Protein AF-A0A4U8SHN8-F1 (afdb_monomer_lite)

pLDDT: mean 81.87, std 11.98, range [60.62, 97.56]

Secondary structure (DSSP, 8-state):
-HHHHHHHHHHHHHHHTTS-S-----------PPP----PPPPPPPP-SSHHHHHHHHHHHHHHHHHHHHHHT-

Radius of gyration: 33.91 Å; chains: 1; bounding box: 48×17×95 Å

Foldseek 3Di:
DVVVVVVVVVVVVVCVVVPPDPPPPPPPPPDPDDDDPPDDQDDQQDDDPDPVSVVVNVVSVVVVVVVVCVSVVD

Structure (mmCIF, N/CA/C/O backbone):
data_AF-A0A4U8SHN8-F1
#
_entry.id   AF-A0A4U8SHN8-F1
#
loop_
_atom_site.group_PDB
_atom_site.id
_atom_site.type_symbol
_atom_site.label_atom_id
_atom_site.label_alt_id
_atom_site.label_comp_id
_atom_site.label_asym_id
_atom_site.label_entity_id
_atom_site.label_seq_id
_atom_site.pdbx_PDB_ins_code
_atom_site.Cartn_x
_atom_site.Cartn_y
_atom_site.Cartn_z
_atom_site.occupancy
_atom_site.B_iso_or_equiv
_atom_site.auth_seq_id
_atom_site.auth_comp_id
_atom_site.auth_asym_id
_atom_site.auth_atom_id
_atom_site.pdbx_PDB_model_num
ATOM 1 N N . MET A 1 1 ? 26.027 6.090 -73.926 1.00 62.41 1 MET A N 1
ATOM 2 C CA . MET A 1 1 ? 24.988 6.872 -73.213 1.00 62.41 1 MET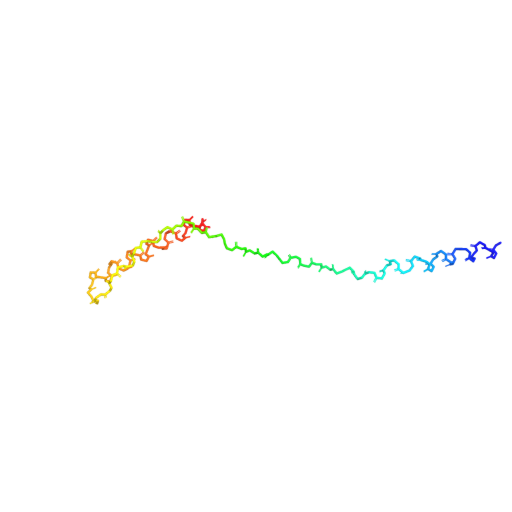 A CA 1
ATOM 3 C C . MET A 1 1 ? 23.774 6.019 -72.847 1.00 62.41 1 MET A C 1
ATOM 5 O O . MET A 1 1 ? 23.460 5.947 -71.669 1.00 62.41 1 MET A O 1
ATOM 9 N N . ILE A 1 2 ? 23.154 5.302 -73.793 1.00 69.50 2 ILE A N 1
ATOM 10 C CA . ILE A 1 2 ? 21.940 4.491 -73.546 1.00 69.50 2 ILE A CA 1
ATOM 11 C C . ILE A 1 2 ? 22.162 3.339 -72.541 1.00 69.50 2 ILE A C 1
ATOM 13 O O . ILE A 1 2 ? 21.362 3.172 -71.625 1.00 69.50 2 ILE A O 1
ATOM 17 N N . SER A 1 3 ? 23.277 2.602 -72.626 1.00 71.06 3 SER A N 1
ATOM 18 C CA . SER A 1 3 ? 23.548 1.480 -71.703 1.00 71.06 3 SER A CA 1
ATOM 19 C C . SER A 1 3 ? 23.749 1.903 -70.243 1.00 71.06 3 SER A C 1
ATOM 21 O O . SER A 1 3 ? 23.395 1.157 -69.339 1.00 71.06 3 SER A O 1
ATOM 23 N N . PHE A 1 4 ? 24.274 3.110 -70.008 1.00 74.81 4 PHE A N 1
ATOM 24 C CA . PHE A 1 4 ? 24.495 3.649 -68.660 1.00 74.81 4 PHE A CA 1
ATOM 25 C C . PHE A 1 4 ? 23.179 4.103 -68.008 1.00 74.81 4 PHE A C 1
ATOM 27 O O . PHE A 1 4 ? 22.972 3.944 -66.807 1.00 74.81 4 PHE A O 1
ATOM 34 N N . ALA A 1 5 ? 22.249 4.617 -68.818 1.00 78.94 5 ALA A N 1
ATOM 35 C CA . ALA A 1 5 ? 20.907 4.964 -68.362 1.00 78.94 5 ALA A CA 1
ATOM 36 C C . ALA A 1 5 ? 20.093 3.712 -67.987 1.00 78.94 5 ALA A C 1
ATOM 38 O O . ALA A 1 5 ? 19.381 3.715 -66.983 1.00 78.94 5 ALA A O 1
ATOM 39 N N . LEU A 1 6 ? 20.249 2.618 -68.742 1.00 83.19 6 LEU A N 1
ATOM 40 C CA . LEU A 1 6 ? 19.558 1.354 -68.476 1.00 83.19 6 LEU A CA 1
ATOM 41 C C . LEU A 1 6 ? 20.031 0.690 -67.173 1.00 83.19 6 LEU A C 1
ATOM 43 O O . LEU A 1 6 ? 19.207 0.217 -66.390 1.00 83.19 6 LEU A O 1
ATOM 47 N N . SER A 1 7 ? 21.342 0.700 -66.898 1.00 79.44 7 SER A N 1
ATOM 48 C CA . SER A 1 7 ? 21.881 0.166 -65.641 1.00 79.44 7 SER A CA 1
ATOM 49 C C . SER A 1 7 ? 21.406 0.961 -64.425 1.00 79.44 7 SER A C 1
ATOM 51 O O . SER A 1 7 ? 21.088 0.377 -63.393 1.00 79.44 7 SER A O 1
ATOM 53 N N . MET A 1 8 ? 21.300 2.286 -64.549 1.00 80.44 8 MET A N 1
ATOM 54 C CA . MET A 1 8 ? 20.837 3.148 -63.459 1.00 80.44 8 MET A CA 1
ATOM 55 C C . MET A 1 8 ? 19.343 2.947 -63.158 1.00 80.44 8 MET A C 1
ATOM 57 O O . MET A 1 8 ? 18.947 2.923 -61.993 1.00 80.44 8 MET A O 1
ATOM 61 N N . ALA A 1 9 ? 18.524 2.721 -64.189 1.00 82.62 9 ALA A N 1
ATOM 62 C CA . ALA A 1 9 ? 17.104 2.411 -64.028 1.00 82.62 9 ALA A CA 1
ATOM 63 C C . ALA A 1 9 ? 16.875 1.058 -63.327 1.00 82.62 9 ALA A C 1
ATOM 65 O O . ALA A 1 9 ? 16.052 0.968 -62.418 1.00 82.62 9 ALA A O 1
ATOM 66 N N . LEU A 1 10 ? 17.639 0.024 -63.696 1.00 80.50 10 LEU A N 1
ATOM 67 C CA . LEU A 1 10 ? 17.555 -1.306 -63.076 1.00 80.50 10 LEU A CA 1
ATOM 68 C C . LEU A 1 10 ? 17.912 -1.280 -61.586 1.00 80.50 10 LEU A C 1
ATOM 70 O O . LEU A 1 10 ? 17.218 -1.896 -60.778 1.00 80.50 10 LEU A O 1
ATOM 74 N N . VAL A 1 11 ? 18.952 -0.530 -61.213 1.00 79.75 11 VAL A N 1
ATOM 75 C CA . VAL A 1 11 ? 19.327 -0.344 -59.805 1.00 79.75 11 VAL A CA 1
ATOM 76 C C . VAL A 1 11 ? 18.206 0.368 -59.046 1.00 79.75 11 VAL A C 1
ATOM 78 O O . VAL A 1 11 ? 17.815 -0.093 -57.979 1.00 79.75 11 VAL A O 1
ATOM 81 N N . GLY A 1 12 ? 17.620 1.426 -59.614 1.00 78.12 12 GLY A N 1
ATOM 82 C CA . GLY A 1 12 ? 16.506 2.146 -58.991 1.00 78.12 12 GLY A CA 1
ATOM 83 C C . GLY A 1 12 ? 15.321 1.240 -58.640 1.00 78.12 12 GLY A C 1
ATOM 84 O O . GLY A 1 12 ? 14.831 1.299 -57.514 1.00 78.12 12 GLY A O 1
ATOM 85 N N . VAL A 1 13 ? 14.914 0.351 -59.554 1.00 78.25 13 VAL A N 1
ATOM 86 C CA . VAL A 1 13 ? 13.794 -0.589 -59.342 1.00 78.25 13 VAL A CA 1
ATOM 87 C C . VAL A 1 13 ? 14.093 -1.605 -58.232 1.00 78.25 13 VAL A C 1
ATOM 89 O O . VAL A 1 13 ? 13.202 -1.932 -57.448 1.00 78.25 13 VAL A O 1
ATOM 92 N N . TYR A 1 14 ? 15.346 -2.053 -58.100 1.00 74.69 14 TYR A N 1
ATOM 93 C CA . TYR A 1 14 ? 15.754 -2.994 -57.049 1.00 74.69 14 TYR A CA 1
ATOM 94 C C . TYR A 1 14 ? 15.638 -2.416 -55.628 1.00 74.69 14 TYR A C 1
ATOM 96 O O . TYR A 1 14 ? 15.342 -3.154 -54.689 1.00 74.69 14 TYR A O 1
ATOM 104 N N . PHE A 1 15 ? 15.827 -1.104 -55.450 1.00 69.62 15 PHE A N 1
ATOM 105 C CA . PHE A 1 15 ? 15.773 -0.471 -54.125 1.00 69.62 15 PHE A CA 1
ATOM 106 C C . PHE A 1 15 ? 14.354 -0.082 -53.669 1.00 69.62 15 PHE A C 1
ATOM 108 O O . PHE A 1 15 ? 14.141 0.098 -52.468 1.00 69.62 15 PHE A O 1
ATOM 115 N N . VAL A 1 16 ? 13.359 -0.028 -54.568 1.00 72.06 16 VAL A N 1
ATOM 116 C CA . VAL A 1 16 ? 11.963 0.317 -54.207 1.00 72.06 16 VAL A CA 1
ATOM 117 C C . VAL A 1 16 ? 11.333 -0.734 -53.283 1.00 72.06 16 VAL A C 1
ATOM 119 O O . VAL A 1 16 ? 10.576 -0.394 -52.376 1.00 72.06 16 VAL A O 1
ATOM 122 N N . GLY A 1 17 ? 11.697 -2.011 -53.446 1.00 64.75 17 GLY A N 1
ATOM 123 C CA . GLY A 1 17 ? 11.171 -3.112 -52.630 1.00 64.75 17 GLY A CA 1
ATOM 124 C C . GLY A 1 17 ? 11.662 -3.133 -51.176 1.00 64.75 17 GLY A C 1
ATOM 125 O O . GLY A 1 17 ? 11.071 -3.813 -50.343 1.00 64.75 17 GLY A O 1
ATOM 126 N N . CYS A 1 18 ? 12.725 -2.394 -50.835 1.00 65.50 18 CYS 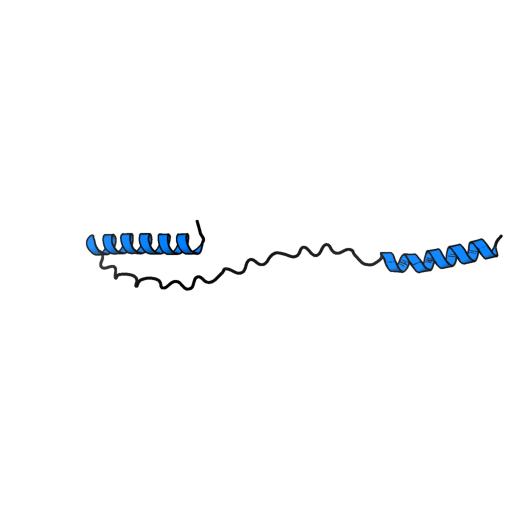A N 1
ATOM 127 C CA . CYS A 1 18 ? 13.271 -2.386 -49.472 1.00 65.50 18 CYS A CA 1
ATOM 128 C C . CYS A 1 18 ? 12.610 -1.322 -48.569 1.00 65.50 18 CYS A C 1
ATOM 130 O O . CYS A 1 18 ? 12.686 -1.415 -47.344 1.00 65.50 18 CYS A O 1
ATOM 132 N N . ALA A 1 19 ? 11.912 -0.347 -49.164 1.00 63.41 19 ALA A N 1
ATOM 133 C CA . ALA A 1 19 ? 11.195 0.716 -48.455 1.00 63.41 19 ALA A CA 1
ATOM 134 C C . ALA A 1 19 ? 9.757 0.334 -48.047 1.00 63.41 19 ALA A C 1
ATOM 136 O O . ALA A 1 19 ? 9.113 1.075 -47.310 1.00 63.41 19 ALA A O 1
ATOM 137 N N . SER A 1 20 ? 9.239 -0.816 -48.494 1.00 64.81 20 SER A N 1
ATOM 138 C CA . SER A 1 20 ? 7.845 -1.227 -48.263 1.00 64.81 20 SER A CA 1
ATOM 139 C C . SER A 1 20 ? 7.589 -1.869 -46.897 1.00 64.81 20 SER A C 1
ATOM 141 O O . SER A 1 20 ? 6.497 -2.388 -46.661 1.00 64.81 20 SER A O 1
ATOM 143 N N . LYS A 1 21 ? 8.572 -1.880 -45.989 1.00 67.50 21 LYS A N 1
ATOM 144 C CA . LYS A 1 21 ? 8.342 -2.355 -44.622 1.00 67.50 21 LYS A CA 1
ATOM 145 C C . LYS A 1 21 ? 7.525 -1.284 -43.896 1.00 67.50 21 LYS A C 1
ATOM 147 O O . LYS A 1 21 ? 8.025 -0.169 -43.759 1.00 67.50 21 LYS A O 1
ATOM 152 N N . PRO A 1 22 ? 6.294 -1.573 -43.438 1.00 64.25 22 PRO A N 1
ATOM 153 C CA . PRO A 1 22 ? 5.557 -0.608 -42.643 1.00 64.25 22 PRO A CA 1
ATOM 154 C C . PRO A 1 22 ? 6.375 -0.324 -41.384 1.00 64.25 22 PRO A C 1
ATOM 156 O O . PRO A 1 22 ? 6.669 -1.235 -40.612 1.00 64.25 22 PRO A O 1
ATOM 159 N N . THR A 1 23 ? 6.765 0.933 -41.183 1.00 60.62 23 THR A N 1
ATOM 160 C CA . THR A 1 23 ? 7.365 1.403 -39.933 1.00 60.62 23 THR A CA 1
ATOM 161 C C . THR A 1 23 ? 6.264 1.420 -38.877 1.00 60.62 23 THR A C 1
ATOM 163 O O . THR A 1 23 ? 5.682 2.462 -38.577 1.00 60.62 23 THR A O 1
ATOM 166 N N . TYR A 1 24 ? 5.890 0.249 -38.366 1.00 63.72 24 TYR A N 1
ATOM 167 C CA . TYR A 1 24 ? 4.962 0.166 -37.253 1.00 63.72 24 TYR A CA 1
ATOM 168 C C . TYR A 1 24 ? 5.664 0.793 -36.045 1.00 63.72 24 TYR A C 1
ATOM 170 O O . TYR A 1 24 ? 6.706 0.326 -35.585 1.00 63.72 24 TYR A O 1
ATOM 178 N N . LYS A 1 25 ? 5.121 1.906 -35.549 1.00 63.47 25 LYS A N 1
ATOM 179 C CA . LYS A 1 25 ? 5.480 2.407 -34.225 1.00 63.47 25 LYS A CA 1
ATOM 180 C C . LYS A 1 25 ? 4.945 1.367 -33.248 1.00 63.47 25 LYS A C 1
ATOM 182 O O . LYS A 1 25 ? 3.749 1.348 -32.977 1.00 63.47 25 LYS A O 1
ATOM 187 N N . VAL A 1 26 ? 5.793 0.439 -32.803 1.00 67.81 26 VAL A N 1
ATOM 188 C CA . VAL A 1 26 ? 5.445 -0.416 -31.665 1.00 67.81 26 VAL A CA 1
ATOM 189 C C . VAL A 1 26 ? 5.328 0.528 -30.48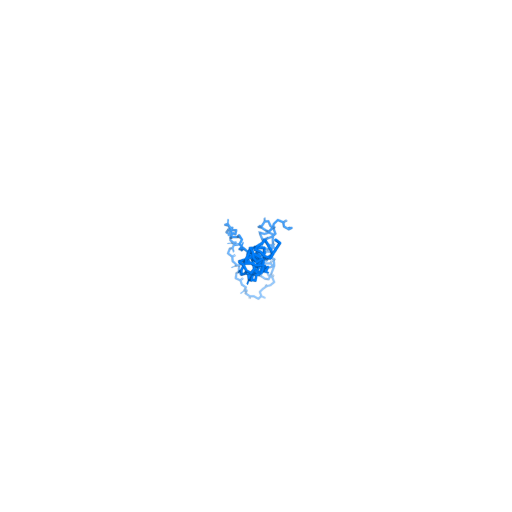2 1.00 67.81 26 VAL A C 1
ATOM 191 O O . VAL A 1 26 ? 6.334 0.929 -29.902 1.00 67.81 26 VAL A O 1
ATOM 194 N N . GLU A 1 27 ? 4.110 0.938 -30.151 1.00 70.00 27 GLU A N 1
ATOM 195 C CA . GLU A 1 27 ? 3.847 1.525 -28.849 1.00 70.00 27 GLU A CA 1
ATOM 196 C C . GLU A 1 27 ? 4.011 0.400 -27.834 1.00 70.00 27 GLU A C 1
ATOM 198 O O . GLU A 1 27 ? 3.102 -0.396 -27.587 1.00 70.00 27 GLU A O 1
ATOM 203 N N . VAL A 1 28 ? 5.229 0.274 -27.308 1.00 72.75 28 VAL A N 1
ATOM 204 C CA . VAL A 1 28 ? 5.504 -0.604 -26.180 1.00 72.75 28 VAL A CA 1
ATOM 205 C C . VAL A 1 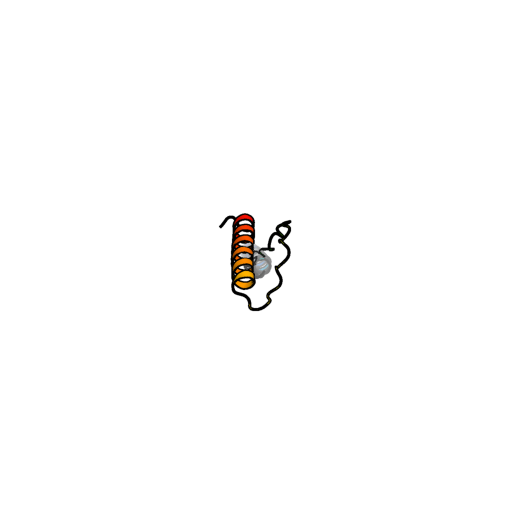28 ? 4.737 -0.016 -25.005 1.00 72.75 28 VAL A C 1
ATOM 207 O O . VAL A 1 28 ? 5.152 0.970 -24.405 1.00 72.75 28 VAL A O 1
ATOM 210 N N . LYS A 1 29 ? 3.567 -0.587 -24.717 1.00 72.75 29 LYS A N 1
ATOM 211 C CA . LYS A 1 29 ? 2.833 -0.259 -23.501 1.00 72.75 29 LYS A CA 1
ATOM 212 C C . LYS A 1 29 ? 3.634 -0.787 -22.325 1.00 72.75 29 LYS A C 1
ATOM 214 O O . LYS A 1 29 ? 3.833 -1.995 -22.203 1.00 72.75 29 LYS A O 1
ATOM 219 N N . GLU A 1 30 ? 4.082 0.117 -21.467 1.00 76.56 30 GLU A N 1
ATOM 220 C CA . GLU A 1 30 ? 4.665 -0.256 -20.188 1.00 76.56 30 GLU A CA 1
ATOM 221 C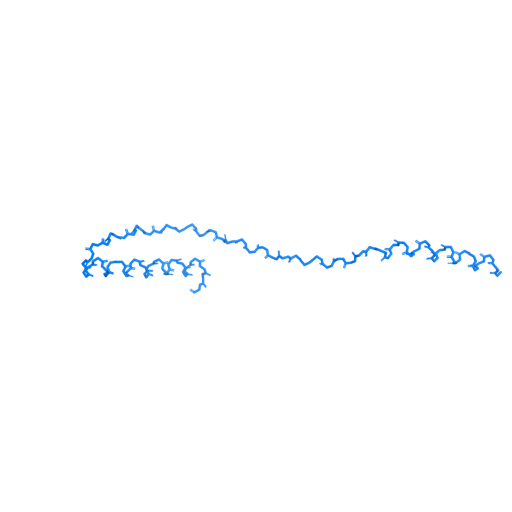 C . GLU A 1 30 ? 3.595 -0.969 -19.357 1.00 76.56 30 GLU A C 1
ATOM 223 O O . GLU A 1 30 ? 2.582 -0.391 -18.962 1.00 76.56 30 GLU A O 1
ATOM 228 N N . VAL A 1 31 ? 3.791 -2.269 -19.142 1.00 75.94 31 VAL A N 1
ATOM 229 C CA . VAL A 1 31 ? 2.938 -3.056 -18.257 1.00 75.94 31 VAL A CA 1
ATOM 230 C C . VAL A 1 31 ? 3.477 -2.864 -16.847 1.00 75.94 31 VAL A C 1
ATOM 232 O O . VAL A 1 31 ? 4.442 -3.511 -16.448 1.00 75.94 31 VAL A O 1
ATOM 235 N N . LEU A 1 32 ? 2.868 -1.945 -16.098 1.00 76.94 32 LEU A N 1
ATOM 236 C CA . LEU A 1 32 ? 3.159 -1.770 -14.679 1.00 76.94 32 LEU A CA 1
ATOM 237 C C . LEU A 1 32 ? 2.616 -2.986 -13.924 1.00 76.94 32 LEU A C 1
ATOM 239 O O . LEU A 1 32 ? 1.410 -3.130 -13.721 1.00 76.94 32 LEU A O 1
ATOM 243 N N . ILE A 1 33 ? 3.513 -3.893 -13.545 1.00 73.94 33 ILE A N 1
ATOM 244 C CA . ILE A 1 33 ? 3.163 -5.037 -12.708 1.00 73.94 33 ILE A CA 1
ATOM 245 C C . ILE A 1 33 ? 3.140 -4.533 -11.261 1.00 73.94 33 ILE A C 1
ATOM 247 O O . ILE A 1 33 ? 4.162 -4.028 -10.791 1.00 73.94 33 ILE A O 1
ATOM 251 N N . PRO A 1 34 ? 2.014 -4.652 -10.537 1.00 71.19 34 PRO A N 1
ATOM 252 C CA . PRO A 1 34 ? 1.962 -4.239 -9.145 1.00 71.19 34 PRO A CA 1
ATOM 253 C C . PRO A 1 34 ? 2.950 -5.083 -8.339 1.00 71.19 34 PRO A C 1
ATOM 255 O O . PRO A 1 34 ? 2.867 -6.314 -8.299 1.00 71.19 34 PRO A O 1
ATOM 258 N N . ILE A 1 35 ? 3.908 -4.410 -7.709 1.00 70.25 35 ILE A N 1
ATOM 259 C CA . ILE A 1 35 ? 4.837 -5.036 -6.773 1.00 70.25 35 ILE A CA 1
ATOM 260 C C . ILE A 1 35 ? 4.013 -5.549 -5.594 1.00 70.25 35 ILE A C 1
ATOM 262 O O . ILE A 1 35 ? 3.338 -4.781 -4.911 1.00 70.25 35 ILE A O 1
ATOM 266 N N . LYS A 1 36 ? 4.037 -6.864 -5.363 1.00 72.00 36 LYS A N 1
ATOM 267 C CA . LYS A 1 36 ? 3.432 -7.439 -4.161 1.00 72.00 36 LYS A CA 1
ATOM 268 C C . LYS A 1 36 ? 4.254 -6.984 -2.962 1.00 72.00 36 LYS A C 1
ATOM 270 O O . LYS A 1 36 ? 5.413 -7.373 -2.833 1.00 72.00 36 LYS A O 1
ATOM 275 N N . CYS A 1 37 ? 3.659 -6.194 -2.079 1.00 75.62 37 CYS A N 1
ATOM 276 C CA . CYS A 1 37 ? 4.268 -5.938 -0.786 1.00 75.62 37 CYS A CA 1
ATOM 277 C C . CYS A 1 37 ? 4.118 -7.179 0.096 1.00 75.62 37 CYS A C 1
ATOM 279 O O . CYS A 1 37 ? 3.004 -7.632 0.356 1.00 75.62 37 CYS A O 1
ATOM 281 N N . ASN A 1 38 ? 5.245 -7.736 0.543 1.00 73.50 38 ASN A N 1
ATOM 282 C CA . ASN A 1 38 ? 5.281 -8.785 1.563 1.00 73.50 38 ASN A CA 1
ATOM 283 C C . ASN A 1 38 ? 4.994 -8.154 2.931 1.00 73.50 38 ASN A C 1
ATOM 285 O O . ASN A 1 38 ? 5.905 -7.944 3.727 1.00 73.50 38 ASN A O 1
ATOM 289 N N . LEU A 1 39 ? 3.737 -7.781 3.161 1.00 76.62 39 LEU A N 1
ATOM 290 C CA . LEU A 1 39 ? 3.277 -7.179 4.407 1.00 76.62 39 LEU A CA 1
ATOM 291 C C . LEU A 1 39 ? 2.186 -8.061 5.002 1.00 76.62 39 LEU A C 1
ATOM 293 O O . LEU A 1 39 ? 1.240 -8.454 4.317 1.00 76.62 39 LEU A O 1
ATOM 297 N N . GLU A 1 40 ? 2.323 -8.368 6.285 1.00 84.56 40 GLU A N 1
ATOM 298 C CA . GLU A 1 40 ? 1.295 -9.074 7.036 1.00 84.56 40 GLU A CA 1
ATOM 299 C C . GLU A 1 40 ? 0.224 -8.071 7.466 1.00 84.56 40 GLU A C 1
ATOM 301 O O . GLU A 1 40 ? 0.505 -7.112 8.188 1.00 84.56 40 GLU A O 1
ATOM 306 N N . LEU A 1 41 ? -1.015 -8.272 7.009 1.00 88.88 41 LEU A N 1
ATOM 307 C CA . LEU A 1 41 ? -2.134 -7.490 7.520 1.00 88.88 41 LEU A CA 1
ATOM 308 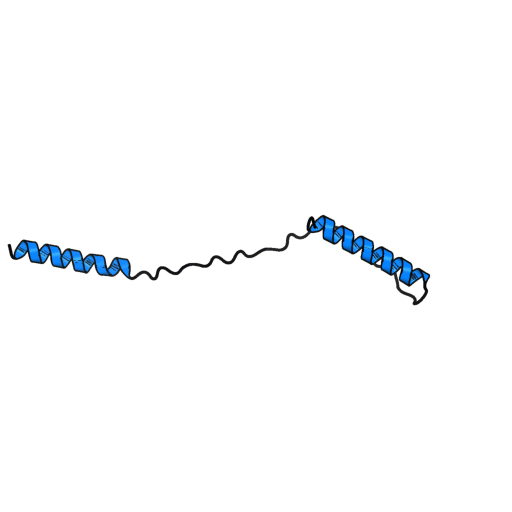C C . LEU A 1 41 ? -2.526 -8.001 8.913 1.00 88.88 41 LEU A C 1
ATOM 310 O O . LEU A 1 41 ? -2.626 -9.216 9.111 1.00 88.88 41 LEU A O 1
ATOM 314 N N . PRO A 1 42 ? -2.813 -7.097 9.867 1.00 92.44 42 PRO A N 1
ATOM 315 C CA . PRO A 1 42 ? -3.367 -7.498 11.151 1.00 92.44 42 PRO A CA 1
ATOM 316 C C . PRO A 1 42 ? -4.726 -8.184 10.957 1.00 92.44 42 PRO A C 1
ATOM 318 O O . PRO A 1 42 ? -5.431 -7.957 9.972 1.00 92.44 42 PRO A O 1
ATOM 321 N N . GLN A 1 43 ? -5.128 -9.024 11.911 1.00 94.69 43 GLN A N 1
ATOM 322 C CA . GLN A 1 43 ? -6.435 -9.673 11.850 1.00 94.69 43 GLN A CA 1
ATOM 323 C C . GLN A 1 43 ? -7.549 -8.635 12.044 1.00 94.69 43 GLN A C 1
ATOM 325 O O . GLN A 1 43 ? -7.529 -7.859 13.001 1.00 94.69 43 GLN A O 1
ATOM 330 N N . LYS A 1 44 ? -8.544 -8.640 11.150 1.00 95.62 44 LYS A N 1
ATOM 331 C CA . LYS A 1 44 ? -9.701 -7.749 11.258 1.00 95.62 44 LYS A CA 1
ATOM 332 C C . LYS A 1 44 ? -10.489 -8.055 12.544 1.00 95.62 44 LYS A C 1
ATOM 334 O O . LYS A 1 44 ? -10.924 -9.198 12.709 1.00 95.62 44 LYS A O 1
ATOM 339 N N . PRO A 1 45 ? -10.715 -7.063 13.427 1.00 96.12 45 PRO A N 1
ATOM 340 C CA . PRO A 1 45 ? -11.497 -7.268 14.639 1.00 96.12 45 PRO A CA 1
ATOM 341 C C . PRO A 1 45 ? -12.972 -7.533 14.308 1.00 96.12 45 PRO A C 1
ATOM 343 O O . PRO A 1 45 ? -13.491 -7.088 13.280 1.00 96.12 45 PRO A O 1
ATOM 346 N N . LYS A 1 46 ? -13.651 -8.280 15.184 1.00 95.75 46 LYS A N 1
ATOM 347 C CA . LYS A 1 46 ? -15.068 -8.623 15.027 1.00 95.75 46 LYS A CA 1
ATOM 348 C C . LYS A 1 46 ? -15.941 -7.408 15.338 1.00 95.75 46 LYS A C 1
ATOM 350 O O . LYS A 1 46 ? -15.785 -6.777 16.377 1.00 95.75 46 LYS A O 1
ATOM 355 N N . GLU A 1 47 ? -16.891 -7.124 14.459 1.00 93.19 47 GLU A N 1
ATOM 356 C CA . GLU A 1 47 ? -17.916 -6.110 14.689 1.00 93.19 47 GLU A CA 1
ATOM 357 C C . GLU A 1 47 ? -19.118 -6.739 15.405 1.00 93.19 47 GLU A C 1
ATOM 359 O O . GLU A 1 47 ? -19.632 -7.774 14.974 1.00 93.19 47 GLU A O 1
ATOM 364 N N . ASP A 1 48 ? -19.555 -6.123 16.503 1.00 95.38 48 ASP A N 1
ATOM 365 C CA . ASP A 1 48 ? -20.704 -6.567 17.305 1.00 95.38 48 ASP A CA 1
ATOM 366 C C . ASP A 1 48 ? -21.771 -5.472 17.513 1.00 95.38 48 ASP A C 1
ATOM 368 O O . ASP A 1 48 ? -22.708 -5.661 18.284 1.00 95.38 48 ASP A O 1
ATOM 372 N N . GLY A 1 49 ? -21.637 -4.329 16.830 1.00 94.81 49 GLY A N 1
ATOM 373 C CA . GLY A 1 49 ? -22.560 -3.191 16.925 1.00 94.81 49 GLY A CA 1
ATOM 374 C C . GLY A 1 49 ? -22.364 -2.309 18.163 1.00 94.81 49 GLY A C 1
ATOM 375 O O . GLY A 1 49 ? -23.078 -1.322 18.343 1.00 94.81 49 GLY A O 1
ATOM 376 N N . SER A 1 50 ? -21.409 -2.638 19.038 1.00 97.19 50 SER A N 1
ATOM 377 C CA . SER A 1 50 ? -21.051 -1.780 20.164 1.00 97.19 50 SER A CA 1
ATOM 378 C C . SER A 1 50 ? -20.160 -0.616 19.722 1.00 97.19 50 SER A C 1
ATOM 380 O O . SER A 1 50 ? -19.332 -0.727 18.819 1.00 97.19 50 SER A O 1
ATOM 382 N N . PHE A 1 51 ? -20.242 0.514 20.431 1.00 97.06 51 PHE A N 1
ATOM 383 C CA . PHE A 1 51 ? -19.334 1.645 20.201 1.00 97.06 51 PHE A CA 1
ATOM 384 C C . PHE A 1 51 ? -17.854 1.237 20.295 1.00 97.06 51 PHE A C 1
ATOM 386 O O . PHE A 1 51 ? -17.005 1.753 19.567 1.00 97.06 51 PHE A O 1
ATOM 393 N N . LYS A 1 52 ? -17.541 0.282 21.180 1.00 97.12 52 LYS A N 1
ATOM 394 C CA . LYS A 1 52 ? -16.183 -0.230 21.352 1.00 97.12 52 LYS A CA 1
ATOM 395 C C . LYS A 1 52 ? -15.702 -0.972 20.103 1.00 97.12 52 LYS A C 1
ATOM 397 O O . LYS A 1 52 ? -14.609 -0.660 19.634 1.00 97.12 52 LYS A O 1
ATOM 402 N N . SER A 1 53 ? -16.502 -1.880 19.539 1.00 97.00 53 SER A N 1
ATOM 403 C CA . SER A 1 53 ? -16.094 -2.602 18.327 1.00 97.00 53 SER A CA 1
ATOM 404 C C . SER A 1 53 ? -15.995 -1.675 17.119 1.00 97.00 53 SER A C 1
ATOM 406 O O . SER A 1 53 ? -15.044 -1.797 16.353 1.00 97.00 53 SER A O 1
ATOM 408 N N . HIS A 1 54 ? -16.864 -0.666 16.996 1.00 97.56 54 HIS A N 1
ATOM 409 C CA . HIS A 1 54 ? -16.721 0.362 15.958 1.00 97.56 54 HIS A CA 1
ATOM 410 C C . HIS A 1 54 ? -15.421 1.167 16.103 1.00 97.56 54 HIS A C 1
ATOM 412 O O . HIS A 1 54 ? -14.744 1.435 15.107 1.00 97.56 54 HIS A O 1
ATOM 418 N N . LYS A 1 55 ? -15.032 1.520 17.336 1.00 97.12 55 LYS A N 1
ATOM 419 C CA . LYS A 1 55 ? -13.752 2.190 17.606 1.00 97.12 55 LYS A CA 1
ATOM 420 C C . LYS A 1 55 ? -12.563 1.306 17.219 1.00 97.12 55 LYS A C 1
ATOM 422 O O . LYS A 1 55 ? -11.629 1.794 16.587 1.00 97.12 55 LYS A O 1
ATOM 427 N N . GLU A 1 56 ? -12.590 0.026 17.578 1.00 97.50 56 GLU A N 1
ATOM 428 C CA . GLU A 1 56 ? -11.538 -0.936 17.217 1.00 97.50 56 GLU A CA 1
ATOM 429 C C . GLU A 1 56 ? -11.451 -1.137 15.696 1.00 97.50 56 GLU A C 1
ATOM 431 O O . GLU A 1 56 ? -10.352 -1.137 15.140 1.00 97.50 56 GLU A O 1
ATOM 436 N N . LEU A 1 57 ? -12.593 -1.197 15.003 1.00 97.56 57 LEU A N 1
ATOM 437 C CA . LEU A 1 57 ? -12.663 -1.274 13.542 1.00 97.56 57 LEU A CA 1
ATOM 438 C C . LEU A 1 57 ? -12.050 -0.029 12.875 1.00 97.56 57 LEU A C 1
ATOM 440 O O . LEU A 1 57 ? -11.312 -0.146 11.897 1.00 97.56 57 LEU A O 1
ATOM 444 N N . ALA A 1 58 ? -12.320 1.164 13.413 1.00 97.06 58 ALA A N 1
ATOM 445 C CA . ALA A 1 58 ? -11.763 2.415 12.901 1.00 97.06 58 ALA A CA 1
ATOM 446 C C . ALA A 1 58 ? -10.234 2.477 13.064 1.00 97.06 58 ALA A C 1
ATOM 448 O O . ALA A 1 58 ? -9.525 2.901 12.149 1.00 97.06 58 ALA A O 1
ATOM 449 N N . ILE A 1 59 ? -9.714 2.015 14.207 1.00 97.44 59 ILE A N 1
ATOM 450 C CA . ILE A 1 59 ? -8.266 1.911 14.445 1.00 97.44 59 ILE A CA 1
ATOM 451 C C . ILE A 1 59 ? -7.636 0.910 13.469 1.00 97.44 59 ILE A C 1
ATOM 453 O O . ILE A 1 59 ? -6.605 1.220 12.873 1.00 97.44 59 ILE A O 1
ATOM 457 N N . TYR A 1 60 ? -8.275 -0.245 13.261 1.00 97.44 60 TYR A N 1
ATOM 458 C CA . TYR A 1 60 ? -7.828 -1.253 12.298 1.00 97.44 60 TYR A CA 1
ATOM 459 C C . TYR A 1 60 ? -7.695 -0.672 10.883 1.00 97.44 60 TYR A C 1
ATOM 461 O O . TYR A 1 60 ? -6.638 -0.797 10.268 1.00 97.44 60 TYR A O 1
ATOM 469 N N . TYR A 1 61 ? -8.719 0.023 10.373 1.00 96.75 61 TYR A N 1
ATOM 470 C CA . TYR A 1 61 ? -8.647 0.605 9.028 1.00 96.75 61 TYR A CA 1
ATOM 471 C C . TYR A 1 61 ? -7.562 1.669 8.907 1.00 96.75 61 TYR A C 1
ATOM 473 O O . TYR A 1 61 ? -6.855 1.700 7.902 1.00 96.75 61 TYR A O 1
ATOM 481 N N . ARG A 1 62 ? -7.368 2.486 9.948 1.00 96.94 62 ARG A N 1
ATOM 482 C CA . ARG A 1 62 ? -6.270 3.454 9.983 1.00 96.94 62 ARG A CA 1
ATOM 483 C C . ARG A 1 62 ? -4.908 2.765 9.886 1.00 96.94 62 ARG A C 1
ATOM 485 O O . ARG A 1 62 ? -4.044 3.252 9.168 1.00 96.94 62 ARG A O 1
ATOM 492 N N . GLN A 1 63 ? -4.706 1.648 10.585 1.00 95.50 63 GLN A N 1
ATOM 493 C CA . GLN A 1 63 ? -3.458 0.882 10.502 1.00 95.50 63 GLN A CA 1
ATOM 494 C C . GLN A 1 63 ? -3.246 0.289 9.106 1.00 95.50 63 GLN A C 1
ATOM 496 O O . GLN A 1 63 ? -2.158 0.418 8.555 1.00 95.50 63 GLN A O 1
ATOM 501 N N . VAL A 1 64 ? -4.284 -0.303 8.509 1.00 94.19 64 VAL A N 1
ATOM 502 C CA . VAL A 1 64 ? -4.209 -0.851 7.144 1.00 94.19 64 VAL A CA 1
ATOM 503 C C . VAL A 1 64 ? -3.879 0.238 6.121 1.00 94.19 64 VAL A C 1
ATOM 505 O O . VAL A 1 64 ? -3.078 0.003 5.221 1.00 94.19 64 VAL A O 1
ATOM 508 N N . GLU A 1 65 ? -4.440 1.439 6.272 1.00 93.44 65 GLU A N 1
ATOM 509 C CA . GLU A 1 65 ? -4.128 2.574 5.399 1.00 93.44 65 GLU A CA 1
ATOM 510 C C . GLU A 1 65 ? -2.661 3.012 5.522 1.00 93.44 65 GLU A C 1
ATOM 512 O O . GLU A 1 65 ? -2.025 3.300 4.512 1.00 93.44 65 GLU A O 1
ATOM 517 N N . GLN A 1 66 ? -2.100 3.028 6.736 1.00 93.12 66 GLN A N 1
ATOM 518 C CA . GLN A 1 66 ? -0.675 3.320 6.935 1.00 93.12 66 GLN A CA 1
ATOM 519 C C . GLN A 1 66 ? 0.212 2.254 6.281 1.00 93.12 66 GLN A C 1
ATOM 521 O O . GLN A 1 66 ? 1.115 2.600 5.532 1.00 93.12 66 GLN A O 1
ATOM 526 N N . ILE A 1 67 ? -0.106 0.967 6.463 1.00 91.00 67 ILE A N 1
ATOM 527 C CA . ILE A 1 67 ? 0.623 -0.142 5.821 1.00 91.00 67 ILE A CA 1
ATOM 528 C C . ILE A 1 67 ? 0.579 -0.013 4.290 1.00 91.00 67 ILE A C 1
ATOM 530 O O . ILE A 1 67 ? 1.576 -0.257 3.610 1.00 91.00 67 ILE A O 1
ATOM 534 N N . ALA A 1 68 ? -0.570 0.382 3.735 1.00 88.50 68 ALA A N 1
ATOM 535 C CA . ALA A 1 68 ? -0.711 0.615 2.303 1.00 88.50 68 ALA A CA 1
ATOM 536 C C . ALA A 1 68 ? 0.155 1.792 1.825 1.00 88.50 68 ALA A C 1
ATOM 538 O O . ALA A 1 68 ? 0.827 1.659 0.807 1.00 88.50 68 ALA A O 1
ATOM 539 N N . LYS A 1 69 ? 0.194 2.896 2.577 1.00 89.25 69 LYS A N 1
ATOM 540 C CA . LYS A 1 69 ? 1.048 4.059 2.286 1.00 89.25 69 LYS A CA 1
ATOM 541 C C . LYS A 1 69 ? 2.534 3.721 2.346 1.00 89.25 69 LYS A C 1
ATOM 543 O O . LYS A 1 69 ? 3.265 4.030 1.410 1.00 89.25 69 LYS A O 1
ATOM 548 N N . ASP A 1 70 ? 2.959 2.991 3.374 1.00 86.31 70 ASP A N 1
ATOM 549 C CA . ASP A 1 70 ? 4.342 2.521 3.514 1.00 86.31 70 ASP A CA 1
ATOM 550 C C . ASP A 1 70 ? 4.752 1.615 2.338 1.00 86.31 70 ASP A C 1
ATOM 552 O O . ASP A 1 70 ? 5.876 1.689 1.836 1.00 86.31 70 ASP A O 1
ATOM 556 N N . CYS A 1 71 ? 3.822 0.782 1.860 1.00 85.38 71 CYS A N 1
ATOM 557 C CA . CYS A 1 71 ? 4.004 -0.077 0.692 1.00 85.38 71 CYS A CA 1
ATOM 558 C C . CYS A 1 71 ? 4.157 0.720 -0.612 1.00 85.38 71 CYS A C 1
ATOM 560 O O . CYS A 1 71 ? 5.029 0.410 -1.428 1.00 85.38 71 CYS A O 1
ATOM 562 N N . THR A 1 72 ? 3.320 1.739 -0.820 1.00 85.62 72 THR A N 1
ATOM 563 C CA . THR A 1 72 ? 3.324 2.550 -2.046 1.00 85.62 72 THR A CA 1
ATOM 564 C C . THR A 1 72 ? 4.312 3.716 -2.006 1.00 85.62 72 THR A C 1
ATOM 566 O O . THR A 1 72 ? 4.579 4.294 -3.055 1.00 85.62 72 THR A O 1
ATOM 569 N N . LYS A 1 73 ? 4.906 4.009 -0.838 1.00 77.62 73 LYS A N 1
ATOM 570 C CA . LYS A 1 73 ? 5.756 5.183 -0.565 1.00 77.62 73 LYS A CA 1
ATOM 571 C C . LYS A 1 73 ? 5.035 6.518 -0.817 1.00 77.62 73 LYS A C 1
ATOM 573 O O . LYS A 1 73 ? 5.651 7.454 -1.325 1.00 77.62 73 LYS A O 1
ATOM 578 N N . GLU A 1 74 ? 3.747 6.570 -0.476 1.00 64.25 74 GLU A N 1
ATOM 579 C CA . GLU A 1 74 ? 2.872 7.757 -0.576 1.00 64.25 74 GLU A CA 1
ATOM 580 C C . GLU A 1 74 ? 2.723 8.475 0.773 1.00 64.25 74 GLU A C 1
ATOM 582 O O . GLU A 1 74 ? 2.634 7.776 1.809 1.00 64.25 74 GLU A O 1
#

Sequence (74 aa):
MISFALSMALVGVYFVGCASKPTYKVEVKEVLIPIKCNLELPQKPKEDGSFKSHKELAIYYRQVEQIAKDCTKE